Protein AF-A0A9D4KED9-F1 (afdb_monomer)

Nearest PDB structures (foldseek):
  2huu-assembly1_B  TM=7.336E-01  e=2.379E+00  Aedes aegypti
  3nnk-assembly3_L  TM=7.247E-01  e=3.625E+00  Klebsiella pneumoniae subsp. pneumoniae MGH 78578
  5ey8-assembly8_H  TM=5.458E-01  e=1.797E+00  Mycolicibacterium smegmatis
  6kja-assembly1_E-2  TM=5.752E-01  e=2.937E+00  Escherichia coli K-12
  4l4x-assembly1_A-2  TM=5.408E-01  e=3.625E+00  Streptomyces nodosus

Structure (mmCIF, N/CA/C/O backbone):
data_AF-A0A9D4KED9-F1
#
_entry.id   AF-A0A9D4KED9-F1
#
loop_
_atom_site.group_PDB
_atom_site.id
_atom_site.type_symbol
_atom_site.label_atom_id
_atom_site.label_alt_id
_atom_site.label_comp_id
_atom_site.label_asym_id
_atom_site.label_entity_id
_atom_site.label_seq_id
_atom_site.pdbx_PDB_ins_code
_atom_site.Cartn_x
_atom_site.Cartn_y
_atom_site.Cartn_z
_atom_site.occupancy
_atom_site.B_iso_or_equiv
_atom_site.auth_seq_id
_atom_site.auth_comp_id
_atom_site.auth_asym_id
_atom_site.auth_atom_id
_atom_site.pdbx_PDB_model_num
ATOM 1 N N . MET A 1 1 ? 40.074 -18.911 -62.789 1.00 49.31 1 MET A N 1
ATOM 2 C CA . MET A 1 1 ? 39.730 -19.410 -61.442 1.00 49.31 1 MET A CA 1
ATOM 3 C C . MET A 1 1 ? 38.542 -18.615 -60.928 1.00 49.31 1 MET A C 1
ATOM 5 O O . MET A 1 1 ? 38.715 -17.455 -60.583 1.00 49.31 1 MET A O 1
ATOM 9 N N . SER A 1 2 ? 37.344 -19.194 -60.971 1.00 58.69 2 SER A N 1
ATOM 10 C CA . SER A 1 2 ? 36.110 -18.537 -60.524 1.00 58.69 2 SER A CA 1
ATOM 11 C C . SER A 1 2 ? 35.948 -18.729 -59.013 1.00 58.69 2 SER A C 1
ATOM 13 O O . SER A 1 2 ? 36.068 -19.852 -58.534 1.00 58.69 2 SER A O 1
ATOM 15 N N . TYR A 1 3 ? 35.729 -17.644 -58.269 1.00 60.66 3 TYR A N 1
ATOM 16 C CA . TYR A 1 3 ? 35.462 -17.669 -56.827 1.00 60.66 3 TYR A CA 1
ATOM 17 C C . TYR A 1 3 ? 34.033 -18.171 -56.571 1.00 60.66 3 TYR A C 1
ATOM 19 O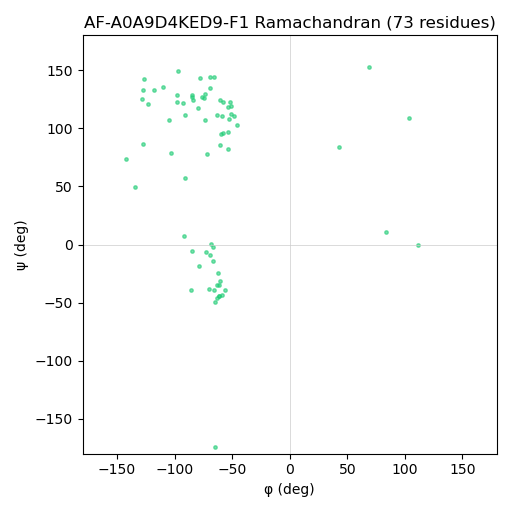 O . TYR A 1 3 ? 33.091 -17.620 -57.140 1.00 60.66 3 TYR A O 1
ATOM 27 N N . ASP A 1 4 ? 33.882 -19.206 -55.739 1.00 66.50 4 ASP A N 1
ATOM 28 C CA . ASP A 1 4 ? 32.589 -19.714 -55.271 1.00 66.50 4 ASP A CA 1
ATOM 29 C C . ASP A 1 4 ? 32.207 -19.007 -53.953 1.00 66.50 4 ASP A C 1
ATOM 31 O O . ASP A 1 4 ? 32.862 -19.231 -52.929 1.00 66.50 4 ASP A O 1
ATOM 35 N N . PRO A 1 5 ? 31.165 -18.153 -53.940 1.00 58.62 5 PRO A N 1
ATOM 36 C CA . PRO A 1 5 ? 30.764 -17.397 -52.755 1.00 58.62 5 PRO A CA 1
ATOM 37 C C . PRO A 1 5 ? 30.227 -18.259 -51.605 1.00 58.62 5 PRO A C 1
ATOM 39 O O . PRO A 1 5 ? 30.098 -17.750 -50.491 1.00 58.62 5 PRO A O 1
ATOM 42 N N . SER A 1 6 ? 29.898 -19.533 -51.848 1.00 58.25 6 SER A N 1
ATOM 43 C CA . SER A 1 6 ? 29.364 -20.438 -50.821 1.00 58.25 6 SER A CA 1
ATOM 44 C C . SER A 1 6 ? 30.437 -21.009 -49.887 1.00 58.25 6 SER A C 1
ATOM 46 O O . SER A 1 6 ? 30.114 -21.448 -48.784 1.00 58.25 6 SER A O 1
ATOM 48 N N . LEU A 1 7 ? 31.713 -20.960 -50.290 1.00 60.88 7 LEU A N 1
ATOM 49 C CA . LEU A 1 7 ? 32.827 -21.535 -49.529 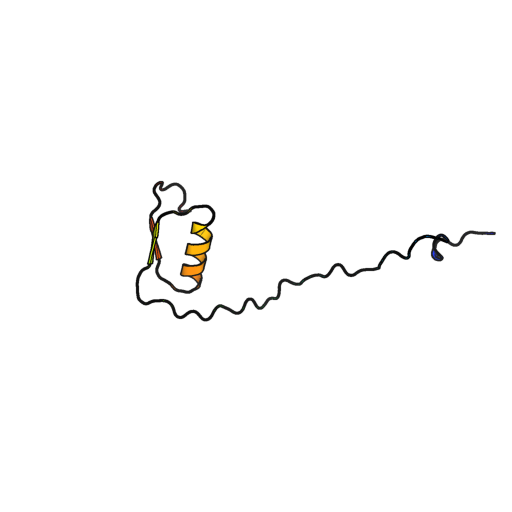1.00 60.88 7 LEU A CA 1
ATOM 50 C C . LEU A 1 7 ? 33.387 -20.612 -48.434 1.00 60.88 7 LEU A C 1
ATOM 52 O O . LEU A 1 7 ? 34.214 -21.054 -47.639 1.00 60.88 7 LEU A O 1
ATOM 56 N N . GLY A 1 8 ? 32.907 -19.367 -48.338 1.00 56.50 8 GLY A N 1
ATOM 57 C CA . GLY A 1 8 ? 33.367 -18.400 -47.339 1.00 56.50 8 GLY A CA 1
ATOM 58 C C . GLY A 1 8 ? 34.807 -17.923 -47.577 1.00 56.50 8 GLY A C 1
ATOM 59 O O . GLY A 1 8 ? 35.637 -18.597 -48.183 1.00 56.50 8 GLY A O 1
ATOM 60 N N . ALA A 1 9 ? 35.125 -16.710 -47.127 1.00 60.62 9 ALA A N 1
ATOM 61 C CA . ALA A 1 9 ? 36.476 -16.175 -47.264 1.00 60.62 9 ALA A CA 1
ATOM 62 C C . ALA A 1 9 ? 37.462 -16.932 -46.344 1.00 60.62 9 ALA A C 1
ATOM 64 O O . ALA A 1 9 ? 37.153 -17.126 -45.161 1.00 60.62 9 ALA A O 1
ATOM 65 N N . PRO A 1 10 ? 38.659 -17.321 -46.828 1.00 57.78 10 PRO A N 1
ATOM 66 C CA . PRO A 1 10 ? 39.674 -17.953 -45.991 1.00 57.78 10 PRO A CA 1
ATOM 67 C C . PRO A 1 10 ? 40.131 -16.967 -44.907 1.00 57.78 10 PRO A C 1
ATOM 69 O O . PRO A 1 10 ? 40.753 -15.950 -45.203 1.00 57.78 10 PRO A O 1
ATOM 72 N N . GLY A 1 11 ? 39.786 -17.257 -43.649 1.00 58.78 11 GLY A N 1
ATOM 73 C CA . GLY A 1 11 ? 40.137 -16.433 -42.486 1.00 58.78 11 GLY A CA 1
ATOM 74 C C . GLY A 1 11 ? 38.971 -15.709 -41.805 1.00 58.78 11 GLY A C 1
ATOM 75 O O . GLY A 1 11 ? 39.200 -15.047 -40.794 1.00 58.78 11 GLY A O 1
ATOM 76 N N . MET A 1 12 ? 37.727 -15.842 -42.282 1.00 53.66 12 MET A N 1
ATOM 77 C CA . MET A 1 12 ? 36.574 -15.427 -41.474 1.00 53.66 12 MET A CA 1
ATOM 78 C C . MET A 1 12 ? 36.298 -16.465 -40.374 1.00 53.66 12 MET A C 1
ATOM 80 O O . MET A 1 12 ? 36.124 -17.642 -40.700 1.00 53.66 12 MET A O 1
ATOM 84 N N . PRO A 1 13 ? 36.213 -16.073 -39.086 1.00 53.62 13 PRO A N 1
ATOM 85 C CA . PRO A 1 13 ? 35.666 -16.967 -38.077 1.00 53.62 13 PRO A CA 1
ATOM 86 C C . PRO A 1 13 ? 34.224 -17.285 -38.474 1.00 53.62 13 PRO A C 1
ATOM 88 O O . PRO A 1 13 ? 33.431 -16.371 -38.703 1.00 53.62 13 PRO A O 1
ATOM 91 N N . LEU A 1 14 ? 33.908 -18.577 -38.596 1.00 58.31 14 LEU A N 1
ATOM 92 C CA . LEU A 1 14 ? 32.550 -19.060 -38.826 1.00 58.31 14 LEU A CA 1
ATOM 93 C C . LEU A 1 14 ? 31.638 -18.367 -37.815 1.00 58.31 14 LEU A C 1
ATOM 95 O O . LEU A 1 14 ? 31.756 -18.598 -36.611 1.00 58.31 14 LEU A O 1
ATOM 99 N N . GLY A 1 15 ? 30.786 -17.468 -38.313 1.00 49.88 15 GLY A N 1
ATOM 100 C CA . GLY A 1 15 ? 29.789 -16.791 -37.506 1.00 49.88 15 GLY A CA 1
ATOM 101 C C . GLY A 1 15 ? 29.025 -17.852 -36.733 1.00 49.88 15 GLY A C 1
ATOM 102 O O . GLY A 1 15 ? 28.445 -18.761 -37.328 1.00 49.88 15 GLY A O 1
ATOM 103 N N . SER A 1 16 ? 29.100 -17.761 -35.410 1.00 53.62 16 SER A N 1
ATOM 104 C CA . SER A 1 16 ? 28.372 -18.581 -34.459 1.00 53.62 16 SER A CA 1
ATOM 105 C C . SER A 1 16 ? 26.889 -18.495 -34.793 1.00 53.62 16 SER A C 1
ATOM 107 O O . SER A 1 16 ? 26.184 -17.545 -34.451 1.00 53.62 16 SER A O 1
ATOM 109 N N . SER A 1 17 ? 26.440 -19.495 -35.543 1.00 54.53 17 SER A N 1
ATOM 110 C CA . SER A 1 17 ? 25.054 -19.680 -35.909 1.00 54.53 17 SER A CA 1
ATOM 111 C C . SER A 1 17 ? 24.222 -19.777 -34.635 1.00 54.53 17 SER A C 1
ATOM 113 O O . SER A 1 17 ? 24.483 -20.609 -33.768 1.00 54.53 17 SER A O 1
ATOM 115 N N . GLY A 1 18 ? 23.245 -18.880 -34.535 1.00 53.31 18 GLY A N 1
ATOM 116 C CA . GLY A 1 18 ? 21.959 -19.119 -33.894 1.00 53.31 18 GLY A CA 1
ATOM 117 C C . GLY A 1 18 ? 21.968 -19.885 -32.575 1.00 53.31 18 GLY A C 1
ATOM 118 O O . GLY A 1 18 ? 21.593 -21.047 -32.520 1.00 53.31 18 GLY A O 1
ATOM 119 N N . SER A 1 19 ? 22.196 -19.175 -31.479 1.00 50.81 19 SER A N 1
ATOM 120 C CA . SER A 1 19 ? 21.365 -19.383 -30.293 1.00 50.81 19 SER A CA 1
ATOM 121 C C . SER A 1 19 ? 21.124 -18.038 -29.625 1.00 50.81 19 SER A C 1
ATOM 123 O O . SER A 1 19 ? 21.642 -17.712 -28.562 1.00 50.81 19 SER A O 1
ATOM 125 N N . ARG A 1 20 ? 20.271 -17.227 -30.264 1.00 53.16 20 ARG A N 1
ATOM 126 C CA . ARG A 1 20 ? 19.418 -16.328 -29.487 1.00 53.16 20 ARG A CA 1
ATOM 127 C C . ARG A 1 20 ? 18.613 -17.274 -28.603 1.00 53.16 20 ARG A C 1
ATOM 129 O O . ARG A 1 20 ? 17.643 -17.864 -29.074 1.00 53.16 20 ARG A O 1
ATOM 136 N N . LEU A 1 21 ? 19.087 -17.497 -27.377 1.00 54.06 21 LEU A N 1
ATOM 137 C CA . LEU A 1 21 ? 18.287 -18.104 -26.333 1.00 54.06 21 LEU A CA 1
ATOM 138 C C . LEU A 1 21 ? 17.076 -17.188 -26.203 1.00 54.06 21 LEU A C 1
ATOM 140 O O . LEU A 1 21 ? 17.109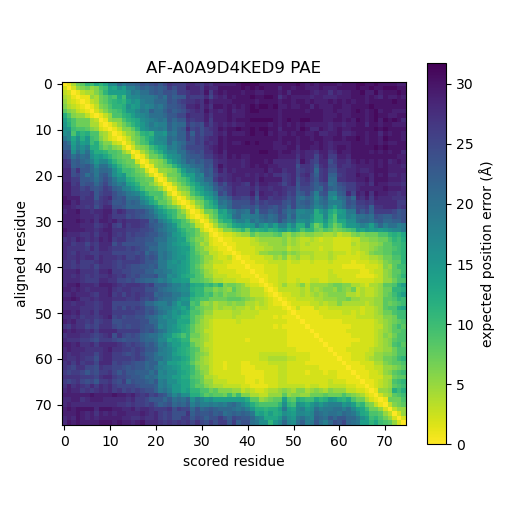 -16.128 -25.587 1.00 54.06 21 LEU A O 1
ATOM 144 N N . SER A 1 22 ? 16.012 -17.577 -26.895 1.00 56.53 22 SER A N 1
ATOM 145 C CA . SER A 1 22 ? 14.667 -17.412 -26.402 1.00 56.53 22 SER A CA 1
ATOM 146 C C . SER A 1 22 ? 14.674 -18.079 -25.029 1.00 56.53 22 SER A C 1
ATOM 148 O O . SER A 1 22 ? 14.303 -19.245 -24.898 1.00 56.53 22 SER A O 1
ATOM 150 N N . GLU A 1 23 ? 15.134 -17.359 -24.004 1.00 50.88 23 GLU A N 1
ATOM 151 C CA . GLU A 1 23 ? 14.607 -17.546 -22.664 1.00 50.88 23 GLU A CA 1
ATOM 152 C C . GLU A 1 23 ? 13.129 -17.211 -22.793 1.00 50.88 23 GLU A C 1
ATOM 154 O O . GLU A 1 23 ? 12.690 -16.069 -22.656 1.00 50.88 23 GLU A O 1
ATOM 159 N N . GLY A 1 24 ? 12.369 -18.236 -23.184 1.00 47.28 24 GLY A N 1
ATOM 160 C CA . GLY A 1 24 ? 10.949 -18.268 -22.966 1.00 47.28 24 GLY A CA 1
ATOM 161 C C . GLY A 1 24 ? 10.785 -17.957 -21.495 1.00 47.28 24 GLY A C 1
ATOM 162 O O . GLY A 1 24 ? 11.239 -18.718 -20.640 1.00 47.28 24 GLY A O 1
ATOM 163 N N . SER A 1 25 ? 10.204 -16.798 -21.219 1.00 51.44 25 SER A N 1
ATOM 164 C CA . SER A 1 25 ? 9.606 -16.492 -19.937 1.00 51.44 25 SER A CA 1
ATOM 165 C C . SER A 1 25 ? 8.772 -17.709 -19.555 1.00 51.44 25 SER A C 1
ATOM 167 O O . SER A 1 25 ? 7.732 -17.979 -20.153 1.00 51.44 25 SER A O 1
ATOM 169 N N . SER A 1 26 ? 9.311 -18.511 -18.635 1.00 53.19 26 SER A N 1
ATOM 170 C CA . SER A 1 26 ? 8.698 -19.762 -18.213 1.00 53.19 26 SER A CA 1
ATOM 171 C C . SER A 1 26 ? 7.241 -19.476 -17.831 1.00 53.19 26 SER A C 1
ATOM 173 O O . SER A 1 26 ? 7.011 -18.637 -16.954 1.00 53.19 26 SER A O 1
ATOM 175 N N . PRO A 1 27 ? 6.247 -20.135 -18.459 1.00 61.41 27 PRO A N 1
ATOM 176 C CA . PRO A 1 27 ? 4.830 -19.907 -18.168 1.00 61.41 27 PRO A CA 1
ATOM 177 C C . PRO A 1 27 ? 4.434 -20.367 -16.756 1.00 61.41 27 PRO A C 1
ATOM 179 O O . PRO A 1 27 ? 3.299 -20.166 -16.337 1.00 61.41 27 PRO A O 1
ATOM 182 N N . ASN A 1 28 ? 5.370 -20.943 -15.998 1.00 53.56 28 ASN A N 1
ATOM 183 C CA . ASN A 1 28 ? 5.219 -21.254 -14.588 1.00 53.56 28 ASN A CA 1
ATOM 184 C C . ASN A 1 28 ? 5.979 -20.230 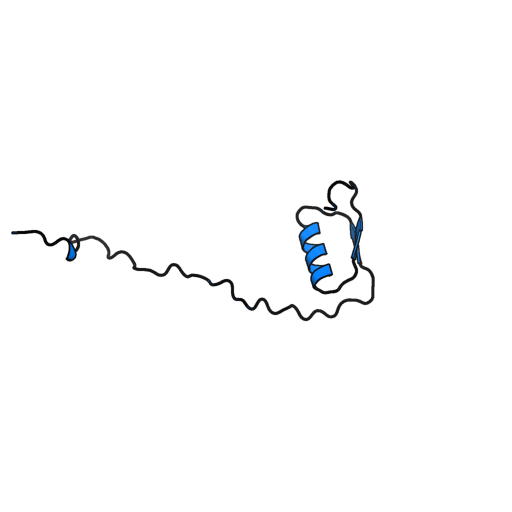-13.738 1.00 53.56 28 ASN A C 1
ATOM 186 O O . ASN A 1 28 ? 7.048 -20.513 -13.200 1.00 53.56 28 ASN A O 1
ATOM 190 N N . HIS A 1 29 ? 5.393 -19.047 -13.551 1.00 58.41 29 HIS A N 1
ATOM 191 C CA . HIS A 1 29 ? 5.508 -18.438 -12.230 1.00 58.41 29 HIS A CA 1
ATOM 192 C C . HIS A 1 29 ? 4.573 -19.259 -11.336 1.00 58.41 29 HIS A C 1
ATOM 194 O O . HIS A 1 29 ? 3.360 -19.162 -11.537 1.00 58.41 29 HIS A O 1
ATOM 200 N N . PRO A 1 30 ? 5.078 -20.113 -10.422 1.00 60.06 30 PRO A N 1
ATOM 201 C CA . PRO A 1 30 ? 4.205 -20.842 -9.517 1.00 60.06 30 PRO A CA 1
ATOM 202 C C . PRO A 1 30 ? 3.326 -19.807 -8.827 1.00 60.06 30 PRO A C 1
ATOM 204 O O . PRO A 1 30 ? 3.838 -18.880 -8.192 1.00 60.06 30 PRO A O 1
ATOM 207 N N . VAL A 1 31 ? 2.012 -19.920 -9.034 1.00 61.34 31 VAL A N 1
ATOM 208 C CA . VAL A 1 31 ? 1.022 -19.071 -8.376 1.00 61.34 31 VAL A CA 1
ATOM 209 C C . VAL A 1 31 ? 1.339 -19.182 -6.895 1.00 61.34 31 VAL A C 1
ATOM 211 O O . VAL A 1 31 ? 1.237 -20.265 -6.321 1.00 61.34 31 VAL A O 1
ATOM 214 N N . LYS A 1 32 ? 1.882 -18.108 -6.312 1.00 67.19 32 LYS A N 1
ATOM 215 C CA . LYS A 1 32 ? 2.407 -18.155 -4.952 1.00 67.19 32 LYS A CA 1
ATOM 216 C C . LYS A 1 32 ? 1.243 -18.568 -4.053 1.00 67.19 32 LYS A C 1
ATOM 218 O O . LYS A 1 32 ? 0.295 -17.803 -3.909 1.00 67.19 32 LYS A O 1
ATOM 223 N N . SER A 1 33 ? 1.300 -19.779 -3.497 1.00 79.12 33 SER A N 1
ATOM 224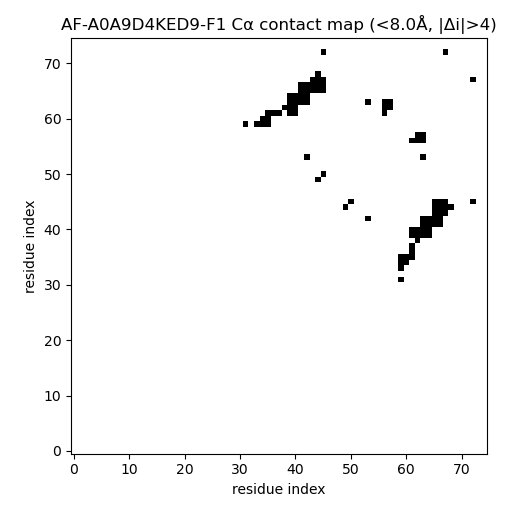 C CA . SER A 1 33 ? 0.288 -20.306 -2.579 1.00 79.12 33 SER A CA 1
ATOM 225 C C . SER A 1 33 ? 0.410 -19.574 -1.246 1.00 79.12 33 SER A C 1
ATOM 227 O O . SER A 1 33 ? 1.022 -20.069 -0.301 1.00 79.12 33 SER A O 1
ATOM 229 N N . VAL A 1 34 ? -0.108 -18.350 -1.197 1.00 86.62 34 VAL A N 1
ATOM 230 C CA . VAL A 1 34 ? -0.179 -17.544 0.019 1.00 86.62 34 VAL A CA 1
ATOM 231 C C . VAL A 1 34 ? -1.572 -17.697 0.601 1.00 86.62 34 VAL A C 1
ATOM 233 O O . VAL A 1 34 ? -2.561 -17.506 -0.100 1.00 86.62 34 VAL A O 1
ATOM 236 N N . ILE A 1 35 ? -1.640 -18.027 1.887 1.00 91.44 35 ILE A N 1
ATOM 237 C CA . ILE A 1 35 ? -2.882 -17.937 2.649 1.00 91.44 35 ILE A CA 1
ATOM 238 C C . ILE A 1 35 ? -3.044 -16.459 3.030 1.00 91.44 35 ILE A C 1
ATOM 240 O O . ILE A 1 35 ? -2.167 -15.938 3.726 1.00 91.44 35 ILE A O 1
ATOM 244 N N . PRO A 1 36 ? -4.098 -15.764 2.568 1.00 92.25 36 PRO A N 1
ATOM 245 C CA . PRO A 1 36 ? -4.297 -14.366 2.910 1.00 92.25 36 PRO A CA 1
ATOM 246 C C . PRO A 1 36 ? -4.577 -14.212 4.403 1.00 92.25 36 PRO A C 1
ATOM 248 O O . PRO A 1 36 ? -5.246 -15.041 5.025 1.00 92.25 36 PRO A O 1
ATOM 251 N N . THR A 1 37 ? -4.075 -13.130 4.990 1.00 93.12 37 THR A N 1
ATOM 252 C CA . THR A 1 37 ? -4.372 -12.813 6.387 1.00 93.12 37 THR A CA 1
ATOM 253 C C . THR A 1 37 ? -5.837 -12.401 6.546 1.00 93.12 37 THR A C 1
ATOM 255 O O . THR A 1 37 ? -6.343 -11.664 5.702 1.00 93.12 37 THR A O 1
ATOM 258 N N . PRO A 1 38 ? -6.503 -12.754 7.660 1.00 93.44 38 PRO A N 1
ATOM 259 C CA . PRO A 1 38 ? -7.881 -12.330 7.925 1.00 93.44 38 PRO A CA 1
ATOM 260 C C . PRO A 1 38 ? -7.998 -10.838 8.290 1.00 93.44 38 PRO A C 1
ATOM 262 O O . PRO A 1 38 ? -9.098 -10.325 8.460 1.00 93.44 38 PRO A O 1
ATOM 265 N N . MET A 1 39 ? -6.869 -10.143 8.461 1.00 96.88 39 MET A N 1
ATOM 266 C CA . MET A 1 39 ? -6.813 -8.730 8.820 1.00 96.88 39 MET A CA 1
ATOM 267 C C . MET A 1 39 ? -6.628 -7.831 7.598 1.00 96.88 39 MET A C 1
ATOM 269 O O . MET A 1 39 ? -5.933 -8.183 6.645 1.00 96.88 39 MET A O 1
ATOM 273 N N . ARG A 1 40 ? -7.187 -6.621 7.695 1.00 95.25 40 ARG A N 1
ATOM 274 C CA . ARG A 1 40 ? -6.972 -5.521 6.749 1.00 95.25 40 ARG A CA 1
ATOM 275 C C . ARG A 1 40 ? -5.585 -4.905 6.915 1.00 95.25 40 ARG A C 1
ATOM 277 O O . ARG A 1 40 ? -5.214 -4.490 8.012 1.00 95.25 40 ARG A O 1
ATOM 284 N N . ILE A 1 41 ? -4.855 -4.767 5.813 1.00 94.44 41 ILE A N 1
ATOM 285 C CA . ILE A 1 41 ? -3.528 -4.143 5.770 1.00 94.44 41 ILE A CA 1
ATOM 286 C C . ILE A 1 41 ? -3.679 -2.656 5.433 1.00 94.44 41 ILE A C 1
ATOM 288 O O . ILE A 1 41 ? -4.208 -2.303 4.384 1.00 94.44 41 ILE A O 1
ATOM 292 N N . GLY A 1 42 ? -3.189 -1.769 6.299 1.00 94.25 42 GLY A N 1
ATOM 293 C CA . GLY A 1 42 ? -3.074 -0.340 5.994 1.00 94.25 42 GLY A CA 1
ATOM 294 C C . GLY A 1 42 ? -1.779 -0.036 5.239 1.00 94.25 42 GLY A C 1
ATOM 295 O O . GLY A 1 42 ? -0.700 -0.388 5.709 1.00 94.25 42 GLY A O 1
ATOM 296 N N . PHE A 1 43 ? -1.867 0.635 4.090 1.00 92.50 43 PHE A N 1
ATOM 297 C CA . PHE A 1 43 ? -0.714 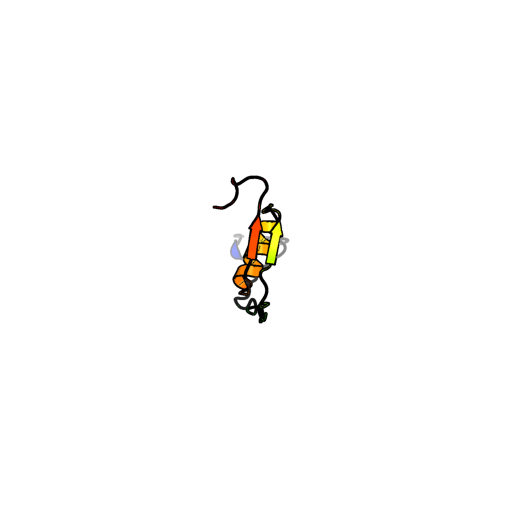1.006 3.270 1.00 92.50 43 PHE A CA 1
ATOM 298 C C . PHE A 1 43 ? -0.657 2.518 3.035 1.00 92.50 43 PHE A C 1
ATOM 300 O O . PHE A 1 43 ? -1.578 3.110 2.472 1.00 92.50 43 PHE A O 1
ATOM 307 N N . LEU A 1 44 ? 0.442 3.147 3.451 1.00 90.88 44 LEU A N 1
ATOM 308 C CA . LEU A 1 44 ? 0.659 4.589 3.345 1.00 90.88 44 LEU A CA 1
ATOM 309 C C . LEU A 1 44 ? 1.649 4.884 2.208 1.00 90.88 44 LEU A C 1
ATOM 311 O O . LEU A 1 44 ? 2.849 4.662 2.351 1.00 90.88 44 LEU A O 1
ATOM 315 N N . GLY A 1 45 ? 1.148 5.423 1.094 1.00 88.12 45 GLY A N 1
ATOM 316 C CA . GLY A 1 45 ? 1.959 5.980 0.006 1.00 88.12 45 GLY A CA 1
ATOM 317 C C . GLY A 1 45 ? 2.089 5.103 -1.245 1.00 88.12 45 GLY A C 1
ATOM 318 O O . GLY A 1 45 ? 2.852 4.144 -1.282 1.00 88.12 45 GLY A O 1
ATOM 319 N N . LEU A 1 46 ? 1.448 5.508 -2.346 1.00 86.38 46 LEU A N 1
ATOM 320 C CA . LEU A 1 46 ? 1.511 4.821 -3.650 1.00 86.38 46 LEU A CA 1
ATOM 321 C C . LEU A 1 46 ? 2.640 5.347 -4.553 1.00 86.38 46 LEU A C 1
ATOM 323 O O . LEU A 1 46 ? 2.434 5.796 -5.685 1.00 86.38 46 LEU A O 1
ATOM 327 N N . GLY A 1 47 ? 3.874 5.291 -4.052 1.00 85.06 47 GLY A N 1
ATOM 328 C CA . GLY A 1 47 ? 5.068 5.625 -4.837 1.00 85.06 47 GLY A CA 1
ATOM 329 C C . GLY A 1 47 ? 5.317 4.666 -6.014 1.00 85.06 47 GLY A C 1
ATOM 330 O O . GLY A 1 47 ? 4.521 3.771 -6.292 1.00 85.06 47 GLY A O 1
ATOM 331 N N . ILE A 1 48 ? 6.452 4.830 -6.702 1.00 83.81 48 ILE A N 1
ATOM 332 C CA . ILE A 1 48 ? 6.881 3.942 -7.807 1.00 83.81 48 ILE A CA 1
ATOM 333 C C . ILE A 1 48 ? 6.946 2.475 -7.345 1.00 83.81 48 ILE A C 1
ATOM 335 O O . ILE A 1 48 ? 6.514 1.579 -8.059 1.00 83.81 48 ILE A O 1
ATOM 339 N N . MET A 1 49 ? 7.408 2.236 -6.114 1.00 84.62 49 MET A N 1
ATOM 340 C CA . 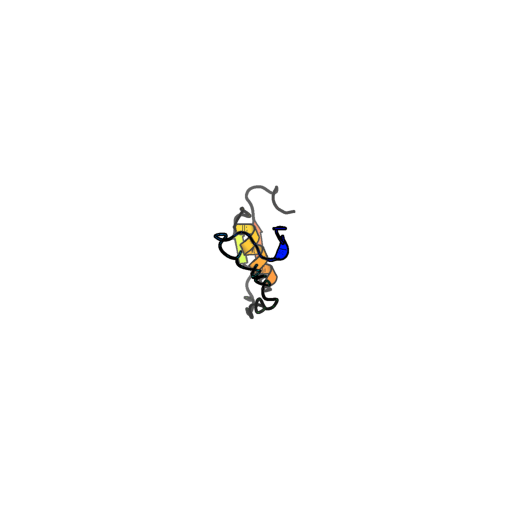MET A 1 49 ? 7.482 0.892 -5.528 1.00 84.62 49 MET A CA 1
ATOM 341 C C . MET A 1 49 ? 6.172 0.452 -4.859 1.00 84.62 49 MET A C 1
ATOM 343 O O . MET A 1 49 ? 5.775 -0.707 -4.964 1.00 84.62 49 MET A O 1
ATOM 347 N N . GLY A 1 50 ? 5.486 1.375 -4.173 1.00 87.06 50 GLY A N 1
ATOM 348 C CA . GLY A 1 50 ? 4.304 1.061 -3.363 1.00 87.06 50 GLY A CA 1
ATOM 349 C C . GLY A 1 50 ? 3.152 0.475 -4.175 1.00 87.06 50 GLY A C 1
ATOM 350 O O . GLY A 1 50 ? 2.480 -0.446 -3.720 1.00 87.06 50 GLY A O 1
ATOM 351 N N . GLN A 1 51 ? 2.993 0.931 -5.418 1.00 89.12 51 GLN A N 1
ATOM 352 C CA . GLN A 1 51 ? 1.983 0.410 -6.334 1.00 89.12 51 GLN A CA 1
ATOM 353 C C . GLN A 1 51 ? 2.183 -1.085 -6.636 1.00 89.12 51 GLN A C 1
ATOM 355 O O . GLN A 1 51 ? 1.226 -1.853 -6.565 1.00 89.12 51 GLN A O 1
ATOM 360 N N . GLY A 1 52 ? 3.419 -1.522 -6.902 1.00 90.94 52 GLY A N 1
ATOM 361 C CA . GLY A 1 52 ? 3.721 -2.934 -7.157 1.00 90.94 52 GLY A CA 1
ATOM 362 C C . GLY A 1 52 ? 3.480 -3.819 -5.932 1.00 90.94 52 GLY A C 1
ATOM 363 O O . GLY A 1 52 ? 2.925 -4.912 -6.057 1.00 90.94 52 GLY A O 1
ATOM 364 N N . MET A 1 53 ? 3.824 -3.321 -4.741 1.00 91.88 53 MET A N 1
ATOM 365 C CA . MET A 1 53 ? 3.589 -4.035 -3.482 1.00 91.88 53 MET A CA 1
ATOM 366 C C . MET A 1 53 ? 2.100 -4.220 -3.187 1.00 91.88 53 MET A C 1
ATOM 368 O O . MET A 1 53 ? 1.672 -5.350 -2.947 1.00 91.88 53 MET A O 1
ATOM 372 N N . VAL A 1 54 ? 1.299 -3.152 -3.267 1.00 93.12 54 VAL A N 1
ATOM 373 C CA . VAL A 1 54 ? -0.159 -3.237 -3.074 1.00 93.12 54 VAL A CA 1
ATOM 374 C C . VAL A 1 54 ? -0.776 -4.192 -4.090 1.00 93.12 54 VAL A C 1
ATOM 376 O O . VAL A 1 54 ? -1.573 -5.051 -3.724 1.00 93.12 54 VAL A O 1
ATOM 379 N N . MET A 1 55 ? -0.359 -4.116 -5.354 1.00 91.81 55 MET A N 1
ATOM 380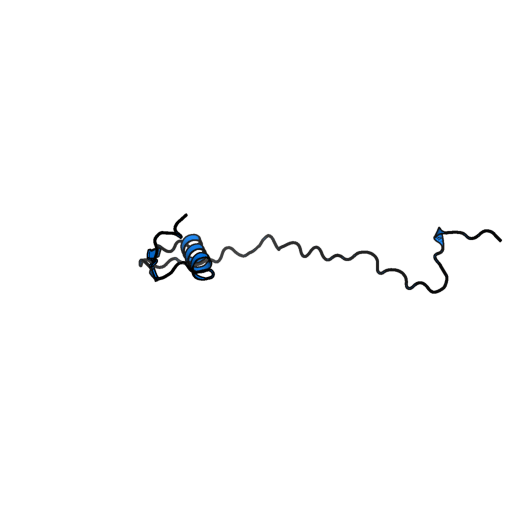 C CA . MET A 1 55 ? -0.887 -4.998 -6.391 1.00 91.81 55 MET A CA 1
ATOM 381 C C . MET A 1 55 ? -0.553 -6.471 -6.124 1.00 91.81 55 MET A C 1
ATOM 383 O O . MET A 1 55 ? -1.367 -7.345 -6.403 1.00 91.81 55 MET A O 1
ATOM 387 N N . ASN A 1 56 ? 0.620 -6.767 -5.560 1.00 92.50 56 ASN A N 1
ATOM 388 C CA . ASN A 1 56 ? 0.978 -8.125 -5.156 1.00 92.50 56 ASN A CA 1
ATOM 389 C C . ASN A 1 56 ? 0.163 -8.619 -3.943 1.00 92.50 56 ASN A C 1
ATOM 391 O O . ASN A 1 56 ? -0.248 -9.780 -3.910 1.00 92.50 56 ASN A O 1
ATOM 395 N N . LEU A 1 57 ? -0.108 -7.750 -2.965 1.00 92.06 57 LEU A N 1
ATOM 396 C CA . LEU A 1 57 ? -0.972 -8.074 -1.822 1.00 92.06 57 LEU A CA 1
ATOM 397 C C . LEU A 1 57 ? -2.409 -8.377 -2.272 1.00 92.06 57 LEU A C 1
ATOM 399 O O . LEU A 1 57 ? -2.962 -9.412 -1.905 1.00 92.06 57 LEU A O 1
ATOM 403 N N . LEU A 1 58 ? -2.965 -7.544 -3.153 1.00 91.94 58 LEU A N 1
ATOM 404 C CA . LEU A 1 58 ? -4.289 -7.767 -3.738 1.00 91.94 58 LEU A CA 1
ATOM 405 C C . LEU A 1 58 ? -4.341 -9.068 -4.552 1.00 91.94 58 LEU A C 1
ATOM 407 O O . LEU A 1 58 ? -5.259 -9.866 -4.385 1.00 91.94 58 LEU A O 1
ATOM 411 N N . ARG A 1 59 ? -3.324 -9.337 -5.386 1.00 90.94 59 ARG A N 1
ATOM 412 C CA . ARG A 1 59 ? -3.228 -10.589 -6.165 1.00 90.94 59 ARG A CA 1
ATOM 413 C C . ARG A 1 59 ? -3.121 -11.844 -5.302 1.00 90.94 59 ARG A C 1
ATOM 415 O O . ARG A 1 59 ? -3.467 -12.919 -5.773 1.00 90.94 59 ARG A O 1
ATOM 422 N N . SER A 1 60 ? -2.634 -11.717 -4.071 1.00 91.25 60 SER A N 1
ATOM 423 C CA . SER A 1 60 ? -2.563 -12.821 -3.108 1.00 91.25 60 SER A CA 1
ATOM 424 C C . SER A 1 60 ? -3.800 -12.920 -2.207 1.00 91.25 60 SER A C 1
ATOM 426 O O . SER A 1 60 ? -3.805 -13.727 -1.284 1.00 91.25 60 SER A O 1
ATOM 428 N N . GLY A 1 61 ? -4.848 -12.129 -2.468 1.00 92.19 61 GLY A N 1
ATOM 429 C CA . GLY A 1 61 ? -6.124 -12.192 -1.750 1.00 92.19 61 GLY A CA 1
ATOM 430 C C . GLY A 1 61 ? -6.160 -11.414 -0.434 1.00 92.19 61 GLY A C 1
ATOM 431 O O . GLY A 1 61 ? -7.106 -11.578 0.331 1.00 92.19 61 GLY A O 1
ATOM 432 N N . HIS A 1 62 ? -5.157 -10.580 -0.150 1.00 94.69 62 HIS A N 1
ATOM 433 C CA . HIS A 1 62 ? -5.166 -9.740 1.047 1.00 94.69 62 HIS A CA 1
ATOM 434 C C . HIS A 1 62 ? -6.071 -8.532 0.849 1.00 94.69 62 HIS A C 1
ATOM 436 O O . HIS A 1 62 ? -6.084 -7.907 -0.214 1.00 94.69 62 HIS A O 1
ATOM 442 N N . GLU A 1 63 ? -6.760 -8.144 1.914 1.00 95.75 63 GLU A N 1
ATOM 443 C CA . GLU A 1 63 ? -7.501 -6.896 1.941 1.00 95.75 63 GLU A CA 1
ATOM 444 C C . GLU A 1 63 ? -6.569 -5.740 2.324 1.00 95.75 63 GLU A C 1
ATOM 446 O O . GLU A 1 63 ? -5.910 -5.779 3.366 1.00 95.75 63 GLU A O 1
ATOM 451 N N . VAL A 1 64 ? -6.495 -4.708 1.479 1.00 94.69 64 VAL A N 1
ATOM 452 C CA . VAL A 1 64 ? -5.575 -3.577 1.665 1.00 94.69 64 VAL A CA 1
ATOM 453 C C . VAL A 1 64 ? -6.332 -2.255 1.588 1.00 94.69 64 VAL A C 1
ATOM 455 O O . VAL A 1 64 ? -6.979 -1.960 0.585 1.00 94.69 64 VAL A O 1
ATOM 458 N N . THR A 1 65 ? -6.197 -1.426 2.621 1.00 94.12 65 THR A N 1
ATOM 459 C CA . THR A 1 65 ? -6.640 -0.028 2.628 1.00 94.12 65 THR A CA 1
ATOM 460 C C . THR A 1 65 ? -5.451 0.858 2.315 1.00 94.12 65 THR A C 1
ATOM 462 O O . THR A 1 65 ? -4.452 0.837 3.032 1.00 94.12 65 THR A O 1
ATOM 465 N N . VAL A 1 66 ? -5.560 1.672 1.271 1.00 91.94 66 VAL A N 1
ATOM 466 C CA . VAL A 1 66 ? -4.467 2.536 0.836 1.00 91.94 66 VAL A CA 1
ATOM 467 C C . VAL A 1 66 ? -4.782 3.994 1.123 1.00 91.94 66 VAL A C 1
ATOM 469 O O . VAL A 1 66 ? -5.871 4.474 0.819 1.00 91.94 66 VAL A O 1
ATOM 472 N N . TRP A 1 67 ? -3.800 4.717 1.651 1.00 90.06 67 TRP A N 1
ATOM 473 C CA . TRP A 1 67 ? -3.868 6.160 1.821 1.00 90.06 67 TRP A CA 1
ATOM 474 C C . TRP A 1 67 ? -2.640 6.821 1.200 1.00 90.06 67 TRP A C 1
ATOM 476 O O . TRP A 1 67 ? -1.504 6.388 1.400 1.00 90.06 67 TRP A O 1
ATOM 486 N N . ASN A 1 68 ? -2.861 7.877 0.421 1.00 85.94 68 ASN A N 1
ATOM 487 C CA . ASN A 1 68 ? -1.802 8.665 -0.195 1.00 85.94 68 ASN A CA 1
ATOM 488 C C . ASN A 1 68 ? -1.999 10.137 0.168 1.00 85.94 68 ASN A C 1
ATOM 490 O O . ASN A 1 68 ? -3.127 10.623 0.193 1.00 85.94 68 ASN A O 1
ATOM 494 N N . ARG A 1 69 ? -0.899 10.861 0.402 1.00 80.69 69 ARG A N 1
ATOM 495 C CA . ARG A 1 69 ? -0.947 12.289 0.760 1.00 80.69 69 ARG A CA 1
ATOM 496 C C . ARG A 1 69 ? -1.613 13.144 -0.327 1.00 80.69 69 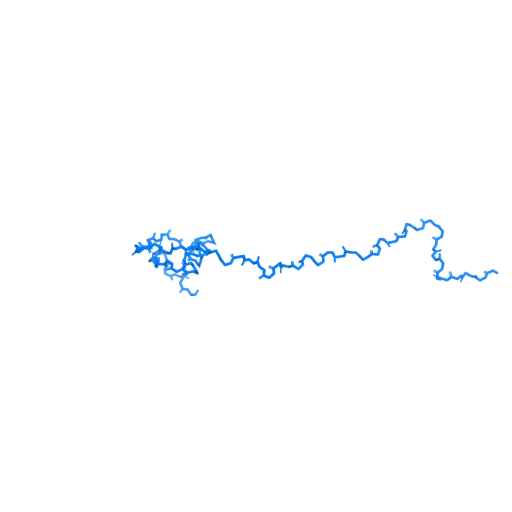ARG A C 1
ATOM 498 O O . ARG A 1 69 ? -2.229 14.155 -0.017 1.00 80.69 69 ARG A O 1
ATOM 505 N N . THR A 1 70 ? -1.477 12.750 -1.592 1.00 73.38 70 THR A N 1
ATOM 506 C CA . THR A 1 70 ? -2.149 13.378 -2.735 1.00 73.38 70 THR A CA 1
ATOM 507 C C . THR A 1 70 ? -3.072 12.368 -3.415 1.00 73.38 70 THR A C 1
ATOM 509 O O . THR A 1 70 ? -2.676 11.240 -3.704 1.00 73.38 70 THR A O 1
ATOM 512 N N . SER A 1 71 ? -4.310 12.762 -3.707 1.00 63.84 71 SER A N 1
ATOM 513 C CA . SER A 1 71 ? -5.310 11.905 -4.368 1.00 63.84 71 SER A CA 1
ATOM 514 C C . SER A 1 71 ? -4.994 11.600 -5.840 1.00 63.84 71 SER A C 1
ATOM 516 O O . SER A 1 71 ? -5.624 10.739 -6.438 1.00 63.84 71 SER A O 1
ATOM 518 N N . GLN A 1 72 ? -3.984 12.256 -6.421 1.00 65.00 72 GLN A N 1
ATOM 519 C CA . GLN A 1 72 ? -3.650 12.213 -7.851 1.00 65.00 72 GLN A CA 1
ATOM 520 C C . GLN A 1 72 ? -3.114 10.874 -8.387 1.00 65.00 72 GLN A C 1
ATOM 522 O O . GLN A 1 72 ? -2.793 10.787 -9.567 1.00 65.00 72 GLN A O 1
ATOM 527 N N . LYS A 1 73 ? -2.991 9.830 -7.562 1.00 58.66 73 LYS A N 1
ATOM 528 C CA . LYS A 1 73 ? -2.443 8.540 -8.003 1.00 58.66 73 LYS A CA 1
ATOM 529 C C . LYS A 1 73 ? -3.276 7.356 -7.524 1.00 58.66 73 LYS A C 1
ATOM 531 O O . LYS A 1 73 ? -2.758 6.409 -6.937 1.00 58.66 73 LYS A O 1
ATOM 536 N N . VAL A 1 74 ? -4.579 7.456 -7.756 1.00 55.09 74 VAL A N 1
ATOM 537 C CA . VAL A 1 74 ? -5.525 6.341 -7.669 1.00 55.09 74 VAL A CA 1
ATOM 538 C C . VAL A 1 74 ? -6.288 6.329 -8.993 1.00 55.09 74 VAL A C 1
ATOM 540 O O . VAL A 1 74 ? -7.291 7.019 -9.142 1.00 55.09 74 VAL A O 1
ATOM 543 N N . GLY A 1 75 ? -5.725 5.646 -9.986 1.00 43.91 75 GLY A N 1
ATOM 544 C CA . GLY A 1 75 ? -6.265 5.486 -11.334 1.00 43.91 75 GLY A CA 1
ATOM 545 C C . GLY A 1 75 ? -5.752 4.187 -11.920 1.00 43.91 75 GLY A C 1
ATOM 546 O O . GLY A 1 75 ? -4.533 3.939 -11.758 1.00 43.91 75 GLY A O 1
#

InterPro domains:
  IPR002204 3-hydroxyisobutyrate dehydrogenase-related, conserved site [PS00895] (43-56)
  IPR006115 6-phosphogluconate dehydrogenase, NADP-binding [PF03446] (40-74)
  IPR036291 NAD(P)-binding domain superfamily [SSF51735] (39-74)
  IPR051265 HIBADH-related NP60 subfamily [PTHR43580] (31-73)

Solvent-accessible surface area (backbone atoms only — not comparable to full-atom values): 5230 Å² total; per-residue (Å²): 137,84,86,65,83,86,74,60,68,94,84,64,77,78,74,81,76,82,75,81,74,75,74,64,76,64,92,71,68,72,76,74,89,57,82,51,60,96,58,77,41,82,43,82,46,66,48,90,63,39,48,57,52,51,52,52,41,48,75,41,62,32,48,73,50,77,48,52,99,60,80,91,74,79,129

Sequence (75 aa):
MSYDPSLGAPGMPLGSSGSRLSEGSSPNHPVKSVIPTPMRIGFLGLGIMGQGMVMNLLRSGHEVTVWNRTSQKVG

Mean predicted aligned error: 16.51 Å

Radius of gyration: 26.96 Å; Cα contacts (8 Å, |Δi|>4): 47; chains: 1; bounding box: 48×35×70 Å

pLDDT: mean 73.51, std 17.56, range [43.91, 96.88]

Foldseek 3Di:
DDDDVVVDDPPDDDPPPDDPPPPPPPPDPPQPQDDEDPDEAEAEADPPVSVVVVVVNVSNVYHYDYDYPDPVPDD

Organism: Dreissena polymorpha (NCBI:txid45954)

Secondary structure (DSSP, 8-state):
----GGG--TT---------------S------PPPPSSPEEEE---TTHHHHHHHHHHTT--EEEE-SSGGG--